Protein AF-A0A928DY75-F1 (afdb_monomer_lite)

Structure (mmCIF, N/CA/C/O backbone):
data_AF-A0A928DY75-F1
#
_entry.id   AF-A0A928DY75-F1
#
loop_
_atom_site.group_PDB
_atom_site.id
_atom_site.type_symbol
_atom_site.label_atom_id
_atom_site.label_alt_id
_atom_site.label_comp_id
_atom_site.label_asym_id
_atom_site.label_entity_id
_atom_site.label_seq_id
_atom_site.pdbx_PDB_ins_code
_atom_site.Cartn_x
_atom_site.Cartn_y
_atom_site.Cartn_z
_atom_site.occupancy
_atom_site.B_iso_or_equiv
_atom_site.auth_seq_id
_atom_site.auth_comp_id
_atom_site.auth_asym_id
_atom_site.auth_atom_id
_atom_site.pdbx_PDB_model_num
ATOM 1 N N . MET A 1 1 ? -10.872 12.746 -12.858 1.00 63.84 1 MET A N 1
ATOM 2 C CA . MET A 1 1 ? -10.044 13.931 -12.543 1.00 63.84 1 MET A CA 1
ATOM 3 C C . MET A 1 1 ? -9.723 14.020 -11.053 1.00 63.84 1 MET A C 1
ATOM 5 O O . MET A 1 1 ? -8.556 13.911 -10.725 1.00 63.84 1 MET A O 1
ATOM 9 N N . GLU A 1 2 ? -10.694 14.127 -10.136 1.00 85.44 2 GLU A N 1
ATOM 10 C CA . GLU A 1 2 ? -10.393 14.290 -8.693 1.00 85.44 2 GLU A CA 1
ATOM 11 C C . GLU A 1 2 ? -9.661 13.090 -8.052 1.00 85.44 2 GLU A C 1
ATOM 13 O O . GLU A 1 2 ? -8.706 13.270 -7.302 1.00 85.44 2 GLU A O 1
ATOM 18 N N . PHE A 1 3 ? -10.056 11.857 -8.389 1.00 87.31 3 PHE A N 1
ATOM 19 C CA . PHE A 1 3 ? -9.432 10.640 -7.854 1.00 87.31 3 PHE A CA 1
ATOM 20 C C . PHE A 1 3 ? -7.964 10.462 -8.285 1.00 87.31 3 PHE A C 1
ATOM 22 O O . PHE A 1 3 ? -7.105 10.211 -7.446 1.00 87.31 3 PHE A O 1
ATOM 29 N N . GLU A 1 4 ? -7.666 10.637 -9.576 1.00 87.75 4 GLU A N 1
ATOM 30 C CA . GLU A 1 4 ? -6.292 10.567 -10.098 1.00 87.75 4 GLU A CA 1
ATOM 31 C C . GLU A 1 4 ? -5.397 11.663 -9.521 1.00 87.75 4 GLU A C 1
ATOM 33 O O . GLU A 1 4 ? -4.239 11.402 -9.211 1.00 87.75 4 GLU A O 1
ATOM 38 N N . ASN A 1 5 ? -5.924 12.879 -9.346 1.00 90.19 5 ASN A N 1
ATOM 39 C CA . ASN A 1 5 ? -5.164 13.974 -8.746 1.00 90.19 5 ASN A CA 1
ATOM 40 C C . ASN A 1 5 ? -4.771 13.642 -7.305 1.00 90.19 5 ASN A C 1
ATOM 42 O O . ASN A 1 5 ? -3.602 13.756 -6.955 1.00 90.19 5 ASN A O 1
ATOM 46 N N . ARG A 1 6 ? -5.706 13.109 -6.511 1.00 92.12 6 ARG A N 1
ATOM 47 C CA . ARG A 1 6 ? -5.402 12.635 -5.157 1.00 92.12 6 ARG A CA 1
ATOM 48 C C . ARG A 1 6 ? -4.343 11.532 -5.129 1.00 92.12 6 ARG A C 1
ATOM 50 O O . ARG A 1 6 ? -3.567 11.482 -4.186 1.00 92.12 6 ARG A O 1
ATOM 57 N N . LEU A 1 7 ? -4.306 10.645 -6.129 1.00 92.62 7 LEU A N 1
ATOM 58 C CA . LEU A 1 7 ? -3.252 9.628 -6.242 1.00 92.62 7 LEU A CA 1
ATOM 59 C C . LEU A 1 7 ? -1.892 10.237 -6.594 1.00 92.62 7 LEU A C 1
ATOM 61 O O . LEU A 1 7 ? -0.887 9.788 -6.055 1.00 92.62 7 LEU A O 1
ATOM 65 N N . LYS A 1 8 ? -1.853 11.251 -7.466 1.00 92.56 8 LYS A N 1
ATOM 66 C CA . LYS A 1 8 ? -0.619 11.984 -7.799 1.00 92.56 8 LYS A CA 1
ATOM 67 C C . LYS A 1 8 ? -0.038 12.685 -6.575 1.00 92.56 8 LYS A C 1
ATOM 69 O O . LYS A 1 8 ? 1.158 12.589 -6.332 1.00 92.56 8 LYS A O 1
ATOM 74 N N . GLU A 1 9 ? -0.896 13.309 -5.775 1.00 93.50 9 GLU A N 1
ATOM 75 C CA . GLU A 1 9 ? -0.509 14.009 -4.545 1.00 93.50 9 GLU A CA 1
ATOM 76 C C . GLU A 1 9 ? 0.095 13.073 -3.483 1.00 93.50 9 GLU A C 1
ATOM 78 O O . GLU A 1 9 ? 0.834 13.539 -2.621 1.00 93.50 9 GLU A O 1
ATOM 83 N N . LEU A 1 10 ? -0.149 11.753 -3.544 1.00 93.19 10 LEU A N 1
ATOM 84 C CA . LEU A 1 10 ? 0.415 10.797 -2.579 1.00 93.19 10 LEU A CA 1
ATOM 85 C C . LEU A 1 10 ? 1.946 10.752 -2.582 1.00 93.19 10 LEU A C 1
ATOM 87 O O . LEU A 1 10 ? 2.523 10.374 -1.563 1.00 93.19 10 LEU A O 1
ATOM 91 N N . ALA A 1 11 ? 2.594 11.111 -3.692 1.00 91.25 11 ALA A N 1
ATOM 92 C CA . ALA A 1 11 ? 4.051 11.154 -3.777 1.00 91.25 11 ALA A CA 1
ATOM 93 C C . ALA A 1 11 ? 4.662 12.237 -2.869 1.00 91.25 11 ALA A C 1
ATOM 95 O O . ALA A 1 11 ? 5.780 12.070 -2.386 1.00 91.25 11 ALA A O 1
ATOM 96 N N . ASP A 1 12 ? 3.903 13.299 -2.587 1.00 92.25 12 ASP A N 1
ATOM 97 C CA . ASP A 1 12 ? 4.334 14.433 -1.764 1.00 92.25 12 ASP A CA 1
ATOM 98 C C . ASP A 1 12 ? 3.903 14.302 -0.291 1.00 92.25 12 ASP A C 1
ATOM 100 O O . ASP A 1 12 ? 4.271 15.117 0.560 1.00 92.25 12 ASP A O 1
ATOM 104 N N . VAL A 1 13 ? 3.111 13.277 0.042 1.00 92.38 13 VAL A N 1
ATOM 105 C CA . VAL A 1 13 ? 2.620 13.049 1.405 1.00 92.38 13 VAL A CA 1
ATOM 106 C C . VAL A 1 13 ? 3.767 12.564 2.305 1.00 92.38 13 VAL A C 1
ATOM 108 O O . VAL A 1 13 ? 4.531 11.679 1.910 1.00 92.38 13 VAL A O 1
ATOM 111 N N . PRO A 1 14 ? 3.878 13.062 3.555 1.00 91.56 14 PRO A N 1
ATOM 112 C CA . PRO A 1 14 ? 4.829 12.530 4.528 1.00 91.56 14 PRO A CA 1
ATOM 113 C C . PRO A 1 14 ? 4.703 11.012 4.681 1.00 91.56 14 PRO A C 1
ATOM 115 O O . PRO A 1 14 ? 3.601 10.461 4.700 1.00 91.56 14 PRO A O 1
ATOM 118 N N . ARG A 1 15 ? 5.827 10.310 4.842 1.00 88.88 15 ARG A N 1
ATOM 119 C CA . ARG A 1 15 ? 5.858 8.835 4.818 1.00 88.88 15 ARG A CA 1
ATOM 120 C C . ARG A 1 15 ? 4.980 8.204 5.901 1.00 88.88 15 ARG A C 1
ATOM 122 O O . ARG A 1 15 ? 4.473 7.102 5.723 1.00 88.88 15 ARG A O 1
ATOM 129 N N . GLU A 1 16 ? 4.820 8.885 7.029 1.00 88.69 16 GLU A N 1
ATOM 130 C CA . GLU A 1 16 ? 3.966 8.504 8.162 1.00 88.69 16 GLU A CA 1
ATOM 131 C C . GLU A 1 16 ? 2.474 8.561 7.802 1.00 88.69 16 GLU A C 1
ATOM 133 O O . GLU A 1 16 ? 1.657 7.803 8.330 1.00 88.69 16 GLU A O 1
ATOM 138 N N . GLU A 1 17 ? 2.119 9.479 6.904 1.00 91.31 17 GLU A N 1
ATOM 139 C CA . GLU A 1 17 ? 0.748 9.785 6.512 1.00 91.31 17 GLU A CA 1
ATOM 140 C C . GLU A 1 17 ? 0.320 9.061 5.227 1.00 91.31 17 GLU A C 1
ATOM 142 O O . GLU A 1 17 ? -0.876 8.831 5.024 1.00 91.31 17 GLU A O 1
ATOM 147 N N . PHE A 1 18 ? 1.289 8.610 4.421 1.00 94.06 18 PHE A N 1
ATOM 148 C CA . PHE A 1 18 ? 1.085 7.963 3.123 1.00 94.06 18 PHE A CA 1
ATOM 149 C C . PHE A 1 18 ? -0.015 6.896 3.140 1.00 94.06 18 PHE A C 1
ATOM 151 O O . PHE A 1 18 ? -1.000 7.004 2.410 1.00 94.06 18 PHE A O 1
ATOM 158 N N . ILE A 1 19 ? 0.106 5.878 4.002 1.00 94.81 19 ILE A N 1
ATOM 159 C CA . ILE A 1 19 ? -0.846 4.758 4.003 1.00 94.81 19 ILE A CA 1
ATOM 160 C C . ILE A 1 19 ? -2.266 5.216 4.336 1.00 94.81 19 ILE A C 1
ATOM 162 O O . ILE A 1 19 ? -3.247 4.664 3.843 1.00 94.81 19 ILE A O 1
ATOM 166 N N . TRP A 1 20 ? -2.405 6.255 5.151 1.00 94.31 20 TRP A N 1
ATOM 167 C CA . TRP A 1 20 ? -3.711 6.767 5.526 1.00 94.31 20 TRP A CA 1
ATOM 168 C C . TRP A 1 20 ? -4.337 7.594 4.411 1.00 94.31 20 TRP A C 1
ATOM 170 O O . TRP A 1 20 ? -5.543 7.481 4.202 1.00 94.31 20 TRP A O 1
ATOM 180 N N . GLU A 1 21 ? -3.548 8.395 3.691 1.00 95.06 21 GLU A N 1
ATOM 181 C CA . GLU A 1 21 ? -4.020 9.086 2.487 1.00 95.06 21 GLU A CA 1
ATOM 182 C C . GLU A 1 21 ? -4.359 8.107 1.358 1.00 95.06 21 GLU A C 1
ATOM 184 O O . GLU A 1 21 ? -5.385 8.277 0.695 1.00 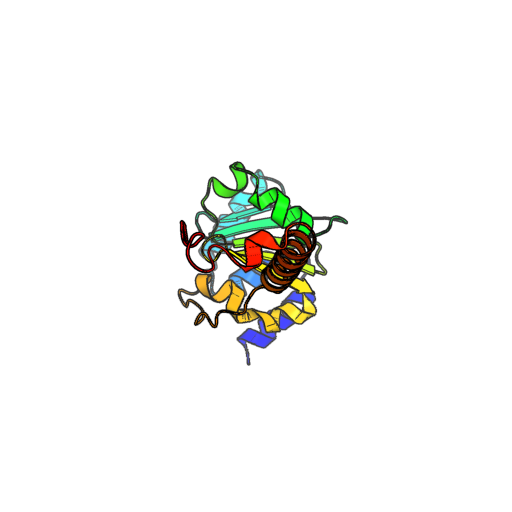95.06 21 GLU A O 1
ATOM 189 N N . LEU A 1 22 ? -3.596 7.020 1.206 1.00 95.81 22 LEU A N 1
ATOM 190 C CA . LEU A 1 22 ? -3.921 5.939 0.275 1.00 95.81 22 LEU A CA 1
ATOM 191 C C . LEU A 1 22 ? -5.266 5.288 0.638 1.00 95.81 22 LEU A C 1
ATOM 193 O O . LEU A 1 22 ? -6.153 5.167 -0.203 1.00 95.81 22 LEU A O 1
ATOM 197 N N . LEU A 1 23 ? -5.472 4.926 1.906 1.00 95.44 23 LEU A N 1
ATOM 198 C CA . LEU A 1 23 ? -6.733 4.332 2.363 1.00 95.44 23 LEU A CA 1
ATOM 199 C C . LEU A 1 23 ? -7.923 5.290 2.208 1.00 95.44 23 LEU A C 1
ATOM 201 O O . LEU A 1 23 ? -8.984 4.871 1.745 1.00 95.44 23 LEU A O 1
ATOM 205 N N . ARG A 1 24 ? -7.766 6.577 2.553 1.00 94.69 24 ARG A N 1
ATOM 206 C CA . ARG A 1 24 ? -8.790 7.606 2.278 1.00 94.69 24 ARG A CA 1
ATOM 207 C C . ARG A 1 24 ? -9.096 7.680 0.794 1.00 94.69 24 ARG A C 1
ATOM 209 O O . ARG A 1 24 ? -10.253 7.842 0.408 1.00 94.69 24 ARG A O 1
ATOM 216 N N . THR A 1 25 ? -8.057 7.536 -0.019 1.00 94.69 25 THR A N 1
ATOM 217 C CA . THR A 1 25 ? -8.169 7.642 -1.457 1.00 94.69 25 THR A CA 1
ATOM 218 C C . THR A 1 25 ? -9.056 6.560 -2.059 1.00 94.69 25 THR A C 1
ATOM 220 O O . THR A 1 25 ? -9.881 6.868 -2.921 1.00 94.69 25 THR A O 1
ATOM 223 N N . TYR A 1 26 ? -8.962 5.341 -1.531 1.00 94.56 26 TYR A N 1
ATOM 224 C CA . TYR A 1 26 ? -9.822 4.205 -1.869 1.00 94.56 26 TYR A CA 1
ATOM 225 C C . TYR A 1 26 ? -11.037 4.072 -0.932 1.00 94.56 26 TYR A C 1
ATOM 227 O O . TYR A 1 26 ? -11.475 2.967 -0.615 1.00 94.56 26 TYR A O 1
ATOM 235 N N . GLU A 1 27 ? -11.581 5.205 -0.479 1.00 92.62 27 GLU A N 1
ATOM 236 C CA . GLU A 1 27 ? -12.883 5.313 0.196 1.00 92.62 27 GLU A CA 1
ATOM 237 C C . GLU A 1 27 ? -13.006 4.554 1.534 1.00 92.62 27 GLU A C 1
ATOM 239 O O . GLU A 1 27 ? -14.108 4.247 2.001 1.00 92.62 27 GLU A O 1
ATOM 244 N N . PHE A 1 28 ? -11.897 4.279 2.231 1.00 94.44 28 PHE A N 1
ATOM 245 C CA . PHE A 1 28 ? -11.992 3.758 3.595 1.00 94.44 28 PHE A CA 1
ATOM 246 C C . PHE A 1 28 ? -12.609 4.810 4.524 1.00 94.44 28 PHE A C 1
ATOM 248 O O . PHE A 1 28 ? -12.144 5.945 4.622 1.00 94.44 28 PHE A O 1
ATOM 255 N N . SER A 1 29 ? -13.644 4.410 5.271 1.00 92.94 29 SER A N 1
ATOM 256 C CA . SER A 1 29 ? -14.319 5.317 6.207 1.00 92.94 29 SER A CA 1
ATOM 257 C C . SER A 1 29 ? -13.367 5.891 7.267 1.00 92.94 29 SER A C 1
ATOM 259 O O . SER A 1 29 ? -12.491 5.190 7.791 1.00 92.94 29 SER A O 1
ATOM 261 N N . LYS A 1 30 ? -13.607 7.148 7.663 1.00 92.56 30 LYS A N 1
ATOM 262 C CA . LYS A 1 30 ? -12.844 7.832 8.722 1.00 92.56 30 LYS A CA 1
ATOM 263 C C . LYS A 1 30 ? -12.809 7.025 10.024 1.00 92.56 30 LYS A C 1
ATOM 265 O O . LYS A 1 30 ? -11.757 6.912 10.639 1.00 92.56 30 LYS A O 1
ATOM 270 N N . SER A 1 31 ? -13.924 6.400 10.408 1.00 92.88 31 SER A N 1
ATOM 271 C CA . SER A 1 31 ? -14.008 5.581 11.625 1.00 92.88 31 SER A CA 1
ATOM 272 C C . SER A 1 31 ? -13.095 4.352 11.576 1.00 92.88 31 SER A C 1
ATOM 274 O O . SER A 1 31 ? -12.455 4.022 12.576 1.00 92.88 31 SER A O 1
ATOM 276 N N . VAL A 1 32 ? -12.981 3.691 10.416 1.00 91.12 32 VAL A N 1
ATOM 277 C CA . VAL A 1 32 ? -12.042 2.577 10.225 1.00 91.12 32 VAL A CA 1
ATOM 278 C C . VAL A 1 32 ? -10.608 3.068 10.372 1.00 91.12 32 VAL A C 1
ATOM 280 O O . VAL A 1 32 ? -9.858 2.460 11.130 1.00 91.12 32 VAL A O 1
ATOM 283 N N . ILE A 1 33 ? -10.250 4.172 9.715 1.00 92.94 33 ILE A N 1
ATOM 284 C CA . ILE A 1 33 ? -8.897 4.740 9.778 1.00 92.94 33 ILE A CA 1
ATOM 285 C C . ILE A 1 33 ? -8.531 5.122 11.217 1.00 92.94 33 ILE A C 1
ATOM 287 O O . ILE A 1 33 ? -7.502 4.674 11.719 1.00 92.94 33 ILE A O 1
ATOM 291 N N . THR A 1 34 ? -9.391 5.865 11.919 1.00 91.94 34 THR A N 1
ATOM 292 C CA . THR A 1 34 ? -9.161 6.267 13.317 1.00 91.94 34 THR A CA 1
ATOM 293 C C . THR A 1 34 ? -8.991 5.057 14.233 1.00 91.94 34 THR A C 1
ATOM 295 O O . THR A 1 34 ? -8.063 5.007 15.040 1.00 91.94 34 THR A O 1
ATOM 298 N N . ARG A 1 35 ? -9.848 4.039 14.090 1.00 90.44 35 ARG A N 1
ATOM 299 C CA . ARG A 1 35 ? -9.753 2.806 14.879 1.00 90.44 35 ARG A CA 1
ATOM 300 C C . ARG A 1 35 ? -8.437 2.069 14.630 1.00 90.44 35 ARG A C 1
ATOM 302 O O . ARG A 1 35 ? -7.826 1.596 15.586 1.00 90.44 35 ARG A O 1
ATOM 309 N N . VAL A 1 36 ? -8.006 1.961 13.370 1.00 90.25 36 VAL A N 1
ATOM 310 C CA . VAL A 1 36 ? -6.753 1.278 13.022 1.00 90.25 36 VAL A CA 1
ATOM 311 C C . VAL A 1 36 ? -5.561 2.066 13.568 1.00 90.25 36 VAL A C 1
ATOM 313 O O . VAL A 1 36 ? -4.755 1.460 14.270 1.00 90.25 36 VAL A O 1
ATOM 316 N N . ARG A 1 37 ? -5.498 3.393 13.375 1.00 88.19 37 ARG A N 1
ATOM 317 C CA . ARG A 1 37 ? -4.447 4.257 13.954 1.00 88.19 37 ARG A CA 1
ATOM 318 C C . ARG A 1 37 ? -4.281 4.030 15.458 1.00 88.19 37 ARG A C 1
ATOM 320 O O . ARG A 1 37 ? -3.187 3.719 15.916 1.00 88.19 37 ARG A O 1
ATOM 327 N N . ASN A 1 38 ? -5.382 4.064 16.210 1.00 84.44 38 ASN A N 1
ATOM 328 C CA . ASN A 1 38 ? -5.354 3.864 17.663 1.00 84.44 38 ASN A CA 1
ATOM 329 C C . ASN A 1 38 ? -4.886 2.456 18.073 1.00 84.44 38 ASN A C 1
ATOM 331 O O . ASN A 1 38 ? -4.307 2.280 19.143 1.00 84.44 38 ASN A O 1
ATOM 335 N N . SER A 1 39 ? -5.140 1.442 17.241 1.00 78.50 39 SER A N 1
ATOM 336 C CA . SER A 1 39 ? -4.700 0.067 17.501 1.00 78.50 39 SER A CA 1
ATOM 337 C C . SER A 1 39 ? -3.220 -0.180 17.176 1.00 78.50 39 SER A C 1
ATOM 339 O O . SER A 1 39 ? -2.603 -1.026 17.824 1.00 78.50 39 SER A O 1
ATOM 341 N N . GLN A 1 40 ? -2.650 0.552 16.209 1.00 70.12 40 GLN A N 1
ATOM 342 C CA . GLN A 1 40 ? -1.274 0.350 15.730 1.00 70.12 40 GLN A CA 1
ATOM 343 C C . GLN A 1 40 ? -0.208 1.020 16.603 1.00 70.12 40 GLN A C 1
ATOM 345 O O . GLN A 1 40 ? 0.923 0.544 16.622 1.00 70.12 40 GLN A O 1
ATOM 350 N N . LEU A 1 41 ? -0.581 1.988 17.451 1.00 56.97 41 LEU A N 1
ATOM 351 C CA . LEU A 1 41 ? 0.281 2.529 18.521 1.00 56.97 41 LEU A CA 1
ATOM 352 C C . LEU A 1 41 ? 0.865 1.446 19.462 1.00 56.97 41 LEU A C 1
ATOM 354 O O . LEU A 1 41 ? 1.713 1.742 20.294 1.00 56.97 41 LEU A O 1
ATOM 358 N N . LYS A 1 42 ? 0.411 0.188 19.358 1.00 54.03 42 LYS A N 1
ATOM 359 C CA . LYS A 1 42 ? 0.852 -0.951 20.176 1.00 54.03 42 LYS A CA 1
ATOM 360 C C . LYS A 1 42 ? 1.698 -2.001 19.436 1.00 54.03 42 LYS A C 1
ATOM 362 O O . LYS A 1 42 ? 2.185 -2.909 20.101 1.00 54.03 42 LYS A O 1
ATOM 367 N N . LYS A 1 43 ? 1.828 -1.953 18.101 1.00 54.59 43 LYS A N 1
ATOM 368 C CA . LYS A 1 43 ? 2.382 -3.063 17.285 1.00 54.59 43 LYS A CA 1
ATOM 369 C C . LYS A 1 43 ? 3.635 -2.731 16.459 1.00 54.59 43 LYS A C 1
ATOM 371 O O . LYS A 1 43 ? 4.062 -3.558 15.663 1.00 54.59 43 LYS A O 1
ATOM 376 N N . GLY A 1 44 ? 4.275 -1.596 16.730 1.00 58.41 44 GLY A N 1
ATOM 377 C CA . GLY A 1 44 ? 5.449 -1.129 15.992 1.00 58.41 44 GLY A CA 1
ATOM 378 C C . GLY A 1 44 ? 5.033 -0.123 14.926 1.00 58.41 44 GLY A C 1
ATOM 379 O O . GLY A 1 44 ? 4.145 -0.382 14.121 1.00 58.41 44 GLY A O 1
ATOM 380 N N . GLU A 1 45 ? 5.654 1.052 14.957 1.00 68.19 45 GLU A N 1
ATOM 381 C CA . GLU A 1 45 ? 5.191 2.266 14.264 1.00 68.19 45 GLU A CA 1
ATOM 382 C C . GLU A 1 45 ? 5.165 2.150 12.732 1.00 68.19 45 GLU A C 1
ATOM 384 O O . GLU A 1 45 ? 4.507 2.937 12.057 1.00 68.19 45 GLU A O 1
ATOM 389 N N . ASN A 1 46 ? 5.843 1.143 12.182 1.00 86.88 46 ASN A N 1
ATOM 390 C CA . ASN A 1 46 ? 6.043 0.983 10.747 1.00 86.88 46 ASN A CA 1
ATOM 391 C C . ASN A 1 46 ? 5.063 0.009 10.082 1.00 86.88 46 ASN A C 1
ATOM 393 O O . ASN A 1 46 ? 5.120 -0.140 8.864 1.00 86.88 46 ASN A O 1
ATOM 397 N N . GLN A 1 47 ? 4.179 -0.657 10.834 1.00 91.44 47 GLN A N 1
ATOM 398 C CA . GLN A 1 47 ? 3.249 -1.643 10.279 1.00 91.44 47 GLN A CA 1
ATOM 399 C C . GLN A 1 47 ? 1.785 -1.241 10.458 1.00 91.44 47 GLN A C 1
ATOM 401 O O . GLN A 1 47 ? 1.356 -0.772 11.512 1.00 91.44 47 GLN A O 1
ATOM 406 N N . VAL A 1 48 ? 0.979 -1.486 9.423 1.00 93.00 48 VAL A N 1
ATOM 407 C CA . VAL A 1 48 ? -0.475 -1.303 9.469 1.00 93.00 48 VAL A CA 1
ATOM 408 C C . VAL A 1 48 ? -1.165 -2.556 8.954 1.00 93.00 48 VAL A C 1
ATOM 410 O O . VAL A 1 48 ? -1.047 -2.932 7.795 1.00 93.00 48 VAL A O 1
ATOM 413 N N . ILE A 1 49 ? -1.941 -3.194 9.825 1.00 92.94 49 ILE A N 1
ATOM 414 C CA . ILE A 1 49 ? -2.685 -4.413 9.503 1.00 92.94 49 ILE A CA 1
ATOM 415 C C . ILE A 1 49 ? -4.183 -4.145 9.614 1.00 92.94 49 ILE A C 1
ATOM 417 O O . ILE A 1 49 ? -4.684 -3.733 10.664 1.00 92.94 49 ILE A O 1
ATOM 421 N N . ILE A 1 50 ? -4.911 -4.441 8.538 1.00 93.56 50 ILE A N 1
ATOM 422 C CA . ILE A 1 50 ? -6.372 -4.423 8.475 1.00 93.56 50 ILE A CA 1
ATOM 423 C C . ILE A 1 50 ? -6.839 -5.815 8.057 1.00 93.56 50 ILE A C 1
ATOM 425 O O .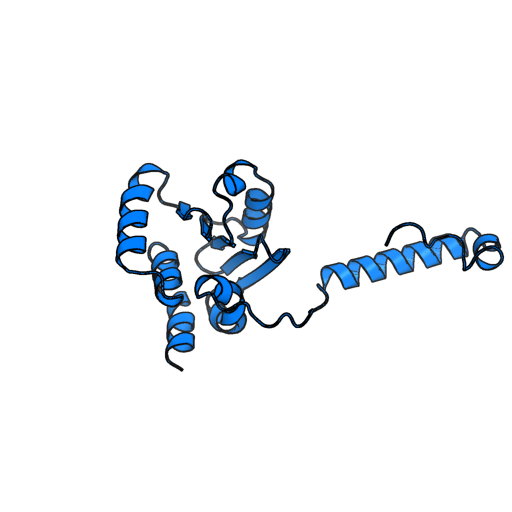 ILE A 1 50 ? -6.588 -6.264 6.938 1.00 93.56 50 ILE A O 1
ATOM 429 N N . LYS A 1 51 ? -7.554 -6.494 8.961 1.00 92.25 51 LYS A N 1
ATOM 430 C CA . LYS A 1 51 ? -8.076 -7.850 8.740 1.00 92.25 51 LYS A CA 1
ATOM 431 C C . LYS A 1 51 ? -8.789 -7.958 7.388 1.00 92.25 51 LYS A C 1
ATOM 433 O O . LYS A 1 51 ? -9.637 -7.125 7.081 1.00 92.25 51 LYS A O 1
ATOM 438 N N . GLN A 1 52 ? -8.446 -8.998 6.626 1.00 93.88 52 GLN A N 1
ATOM 439 C CA . GLN A 1 52 ? -8.959 -9.310 5.286 1.00 93.88 52 GLN A CA 1
ATOM 440 C C . GLN A 1 52 ? -8.655 -8.285 4.186 1.00 93.88 52 GLN A C 1
ATOM 442 O O . GLN A 1 52 ? -9.099 -8.459 3.056 1.00 93.88 52 GLN A O 1
ATOM 447 N N . LYS A 1 53 ? -7.921 -7.207 4.485 1.00 95.00 53 LYS A N 1
ATOM 448 C CA . LYS A 1 53 ? -7.762 -6.084 3.553 1.00 95.00 53 LYS A CA 1
ATOM 449 C C . LYS A 1 53 ? -6.317 -5.710 3.281 1.00 95.00 53 LYS A C 1
ATOM 451 O O . LYS A 1 53 ? -5.976 -5.543 2.117 1.00 95.00 53 LYS A O 1
ATOM 456 N N . LEU A 1 54 ? -5.500 -5.559 4.317 1.00 95.94 54 LEU A N 1
ATOM 457 C CA . LEU A 1 54 ? -4.184 -4.950 4.177 1.00 95.94 54 LEU A CA 1
ATOM 458 C C . LEU A 1 54 ? -3.194 -5.505 5.197 1.00 95.94 54 LEU A C 1
ATOM 460 O O . LEU A 1 54 ? -3.505 -5.593 6.386 1.00 95.94 54 LEU A O 1
ATOM 464 N N . PHE A 1 55 ? -1.990 -5.786 4.721 1.00 96.19 55 PHE A N 1
ATOM 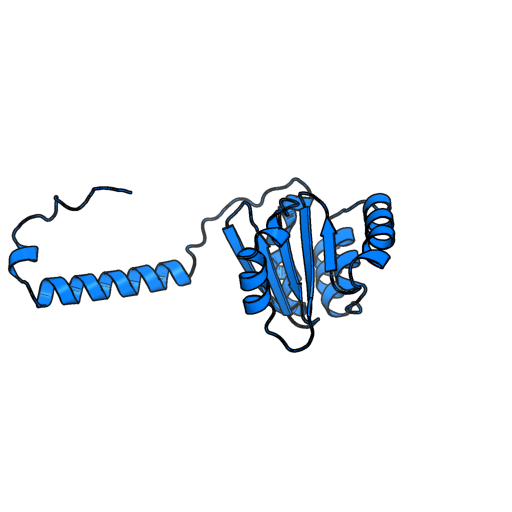465 C CA . PHE A 1 55 ? -0.765 -5.778 5.499 1.00 96.19 55 PHE A CA 1
ATOM 466 C C . PHE A 1 55 ? 0.153 -4.728 4.875 1.00 96.19 55 PHE A C 1
ATOM 468 O O . PHE A 1 55 ? 0.493 -4.829 3.704 1.00 96.19 55 PHE A O 1
ATOM 475 N N . PHE A 1 56 ? 0.521 -3.706 5.630 1.00 96.19 56 PHE A N 1
ATOM 476 C CA . PHE A 1 56 ? 1.405 -2.639 5.181 1.00 96.19 56 PHE A CA 1
ATOM 477 C C . PHE A 1 56 ? 2.641 -2.596 6.064 1.00 96.19 56 PHE A C 1
ATOM 479 O O . PHE A 1 56 ? 2.512 -2.678 7.287 1.00 96.19 56 PHE A O 1
ATOM 486 N N . GLU A 1 57 ? 3.805 -2.416 5.451 1.00 94.62 57 GLU A N 1
ATOM 487 C CA . GLU A 1 57 ? 5.058 -2.159 6.148 1.00 94.62 57 GLU A CA 1
ATOM 488 C C . GLU A 1 57 ? 5.826 -1.017 5.484 1.00 94.62 57 GLU A C 1
ATOM 490 O O . GLU A 1 57 ? 6.019 -0.980 4.270 1.00 94.62 57 GLU A O 1
ATOM 495 N N . ARG A 1 58 ? 6.300 -0.087 6.303 1.00 93.69 58 ARG A N 1
ATOM 496 C CA . ARG A 1 58 ? 7.252 0.937 5.896 1.00 93.69 58 ARG A CA 1
ATOM 497 C C . ARG A 1 58 ? 8.665 0.480 6.232 1.00 93.69 58 ARG A C 1
ATOM 499 O O . ARG A 1 58 ? 8.915 0.019 7.345 1.00 93.69 58 ARG A O 1
ATOM 506 N N . ILE A 1 59 ? 9.585 0.668 5.296 1.00 93.31 59 ILE A N 1
ATOM 507 C CA . ILE A 1 59 ? 10.993 0.298 5.457 1.00 93.31 59 ILE A CA 1
ATOM 508 C C . ILE A 1 59 ? 11.927 1.478 5.202 1.00 93.31 59 ILE A C 1
ATOM 510 O O . ILE A 1 59 ? 11.550 2.471 4.583 1.00 93.31 59 ILE A O 1
ATOM 514 N N . GLU A 1 60 ? 13.170 1.344 5.656 1.00 88.50 60 GLU A N 1
ATOM 515 C CA . GLU A 1 60 ? 14.255 2.278 5.364 1.00 88.50 60 GLU A CA 1
ATOM 516 C C . GLU A 1 60 ? 15.393 1.531 4.658 1.00 88.50 60 GLU A C 1
ATOM 518 O O . GLU A 1 60 ? 15.890 0.525 5.158 1.00 88.50 60 GLU A O 1
ATOM 523 N N . GLY A 1 61 ? 15.795 1.999 3.472 1.00 77.62 61 GLY A N 1
ATOM 524 C CA . GLY A 1 61 ? 17.006 1.549 2.769 1.00 77.62 61 GLY A CA 1
ATOM 525 C C . GLY A 1 61 ? 16.975 0.154 2.124 1.00 77.62 61 GLY A C 1
ATOM 526 O O . GLY A 1 61 ? 17.830 -0.126 1.287 1.00 77.62 61 GLY A O 1
ATOM 527 N N . ALA A 1 62 ? 16.015 -0.709 2.462 1.00 81.00 62 ALA A N 1
ATOM 528 C CA . ALA A 1 62 ? 15.815 -2.000 1.798 1.00 81.00 62 ALA A CA 1
ATOM 529 C C . ALA A 1 62 ? 14.913 -1.872 0.554 1.00 81.00 62 ALA A C 1
ATOM 531 O O . ALA A 1 62 ? 14.094 -0.962 0.461 1.00 81.00 62 ALA A O 1
ATOM 532 N N . SER A 1 63 ? 15.052 -2.800 -0.401 1.00 93.00 63 SER A N 1
ATOM 533 C CA . SER A 1 63 ? 14.188 -2.858 -1.591 1.00 93.00 63 SER A CA 1
ATOM 534 C C . SER A 1 63 ? 12.751 -3.231 -1.191 1.00 93.00 63 SER A C 1
ATOM 536 O O . SER A 1 63 ? 12.560 -4.312 -0.616 1.00 93.00 63 SER A O 1
ATOM 538 N N . PRO A 1 64 ? 11.733 -2.406 -1.522 1.00 95.50 64 PRO A N 1
ATOM 539 C CA . PRO A 1 64 ? 10.337 -2.744 -1.251 1.00 95.50 64 PRO A CA 1
ATOM 540 C C . PRO A 1 64 ? 9.909 -4.067 -1.882 1.00 95.50 64 PRO A C 1
ATOM 542 O O . PRO A 1 64 ? 9.198 -4.836 -1.242 1.00 95.50 64 PRO A O 1
ATOM 545 N N . VAL A 1 65 ? 10.394 -4.373 -3.090 1.00 94.81 65 VAL A N 1
ATOM 546 C CA . VAL A 1 65 ? 10.080 -5.616 -3.812 1.00 94.81 65 VAL A CA 1
ATOM 547 C C . VAL A 1 65 ? 10.572 -6.840 -3.048 1.00 94.81 65 VAL A C 1
ATOM 549 O O . VAL A 1 65 ? 9.795 -7.757 -2.782 1.00 94.81 65 VAL A O 1
ATOM 552 N N . HIS A 1 66 ? 11.847 -6.850 -2.644 1.00 93.88 66 HIS A N 1
ATOM 553 C CA . HIS A 1 66 ? 12.404 -7.967 -1.875 1.00 93.88 66 HIS A CA 1
ATOM 554 C C . HIS A 1 66 ? 11.655 -8.154 -0.557 1.00 93.88 66 HIS A C 1
ATOM 556 O O . HIS A 1 66 ? 11.280 -9.272 -0.204 1.00 93.88 66 HIS A O 1
ATOM 562 N N . ARG A 1 67 ? 11.371 -7.051 0.141 1.00 95.56 67 ARG A N 1
ATOM 563 C CA . ARG A 1 67 ? 10.654 -7.107 1.411 1.00 95.56 67 ARG A CA 1
ATOM 564 C C . ARG A 1 67 ? 9.214 -7.595 1.246 1.00 95.56 67 ARG A C 1
ATOM 566 O O . ARG A 1 67 ? 8.750 -8.387 2.061 1.00 95.56 67 ARG A O 1
ATOM 573 N N . ALA A 1 68 ? 8.512 -7.166 0.200 1.00 96.38 68 ALA A N 1
ATOM 574 C CA . ALA A 1 68 ? 7.165 -7.641 -0.097 1.00 96.38 68 ALA A CA 1
ATOM 575 C C . ALA A 1 68 ? 7.156 -9.156 -0.360 1.00 96.38 68 ALA A C 1
ATOM 577 O O . ALA A 1 68 ? 6.293 -9.859 0.167 1.00 96.38 68 ALA A O 1
ATOM 578 N N . ALA A 1 69 ? 8.147 -9.672 -1.095 1.00 94.50 69 ALA A N 1
ATOM 579 C CA . ALA A 1 69 ? 8.299 -11.105 -1.339 1.00 94.50 69 ALA A CA 1
ATOM 580 C C . ALA A 1 69 ? 8.572 -11.897 -0.045 1.00 94.50 69 ALA A C 1
ATOM 582 O O . ALA A 1 69 ? 7.927 -12.919 0.196 1.00 94.50 69 ALA A O 1
ATOM 583 N N . GLU A 1 70 ? 9.466 -11.408 0.823 1.00 94.94 70 GLU A N 1
ATOM 584 C CA . GLU A 1 70 ? 9.707 -12.002 2.148 1.00 94.94 70 GLU A CA 1
ATOM 585 C C . GLU A 1 70 ? 8.425 -12.060 2.982 1.00 94.94 70 GLU A C 1
ATOM 587 O O . GLU A 1 70 ? 8.063 -13.117 3.500 1.00 94.94 70 GLU A O 1
ATOM 592 N N . LEU A 1 71 ? 7.712 -10.933 3.082 1.00 94.62 71 LEU A N 1
ATOM 593 C CA . LEU A 1 71 ? 6.463 -10.852 3.830 1.00 94.62 71 LEU A CA 1
ATOM 594 C C . LEU A 1 71 ? 5.411 -11.804 3.262 1.00 94.62 71 LEU A C 1
ATOM 596 O O . LEU A 1 71 ? 4.706 -12.445 4.040 1.00 94.62 71 LEU A O 1
ATOM 600 N N . ASN A 1 72 ? 5.324 -11.950 1.940 1.00 95.31 72 ASN A N 1
ATOM 601 C CA . ASN A 1 72 ? 4.392 -12.881 1.309 1.00 95.31 72 ASN A CA 1
ATOM 602 C C . ASN A 1 72 ? 4.713 -14.352 1.619 1.00 95.31 72 ASN A C 1
ATOM 604 O O . ASN A 1 72 ? 3.796 -15.162 1.742 1.00 95.31 72 ASN A O 1
ATOM 608 N N . ALA A 1 73 ? 5.987 -14.701 1.813 1.00 94.62 73 ALA A N 1
ATOM 609 C CA . ALA A 1 73 ? 6.393 -16.048 2.216 1.00 94.62 73 ALA A CA 1
ATOM 610 C C . ALA A 1 73 ? 6.114 -16.347 3.706 1.00 94.62 73 ALA A C 1
ATOM 612 O O . ALA A 1 73 ? 6.070 -17.509 4.122 1.00 94.62 73 ALA A O 1
ATOM 613 N N . TRP A 1 74 ? 5.932 -15.320 4.541 1.00 93.94 74 TRP A N 1
ATOM 614 C CA . TRP A 1 74 ? 5.753 -15.486 5.983 1.00 93.94 74 TRP A CA 1
ATOM 615 C C . TRP A 1 74 ? 4.311 -15.835 6.368 1.00 93.94 74 TRP A C 1
ATOM 617 O O . TRP A 1 74 ? 3.354 -15.126 6.058 1.00 93.94 74 TRP A O 1
ATOM 627 N N . LYS A 1 75 ? 4.150 -16.893 7.174 1.00 93.12 75 LYS A N 1
ATOM 628 C CA . LYS A 1 75 ? 2.834 -17.327 7.682 1.00 93.12 75 LYS A CA 1
ATOM 629 C C . LYS A 1 75 ? 2.130 -16.263 8.534 1.00 93.12 75 LYS A C 1
ATOM 631 O O . LYS A 1 75 ? 0.905 -16.172 8.487 1.00 93.12 75 LYS A O 1
ATOM 636 N N . GLU A 1 76 ? 2.876 -15.467 9.303 1.00 90.81 76 GLU A N 1
ATOM 637 C CA . GLU A 1 76 ? 2.282 -14.442 10.177 1.00 90.81 76 GLU A CA 1
ATOM 638 C C . GLU A 1 76 ? 1.618 -13.318 9.369 1.00 90.81 76 GLU A C 1
ATOM 640 O O . GLU A 1 76 ? 0.536 -12.863 9.741 1.00 90.81 76 GLU A O 1
ATOM 645 N N . THR A 1 77 ? 2.185 -12.940 8.218 1.00 92.06 77 THR A N 1
ATOM 646 C CA . THR A 1 77 ? 1.587 -11.963 7.292 1.00 92.06 77 THR A CA 1
ATOM 647 C C . THR A 1 77 ? 0.186 -12.400 6.862 1.00 92.06 77 THR A C 1
ATOM 649 O O . THR A 1 77 ? -0.758 -11.606 6.847 1.00 92.06 77 THR A O 1
ATOM 652 N N . HIS A 1 78 ? 0.009 -13.702 6.618 1.00 93.69 78 HIS A N 1
ATOM 653 C CA . HIS A 1 78 ? -1.253 -14.301 6.176 1.00 93.69 78 HIS A CA 1
ATOM 654 C C . HIS A 1 78 ? -2.244 -14.611 7.300 1.00 93.69 78 HIS A C 1
ATOM 656 O O . HIS A 1 78 ? -3.406 -14.925 7.025 1.00 93.69 78 HIS A O 1
ATOM 662 N N . ARG A 1 79 ? -1.859 -14.454 8.574 1.00 93.06 79 ARG A N 1
ATOM 663 C CA . ARG A 1 79 ? -2.730 -14.714 9.736 1.00 93.06 79 ARG A CA 1
ATOM 664 C C . ARG A 1 79 ? -4.066 -13.976 9.653 1.00 93.06 79 ARG A C 1
ATOM 666 O O . ARG A 1 79 ? -5.110 -14.497 10.050 1.00 93.06 79 ARG A O 1
ATOM 673 N N . HIS A 1 80 ? -4.041 -12.750 9.139 1.00 91.31 80 HIS A N 1
ATOM 674 C CA . HIS A 1 80 ? -5.221 -11.903 8.989 1.00 91.31 80 HIS A CA 1
ATOM 675 C C . HIS A 1 80 ? -5.814 -11.913 7.575 1.00 91.31 80 HIS A C 1
ATOM 677 O O . HIS A 1 80 ? -6.755 -11.156 7.324 1.00 91.31 80 HIS A O 1
ATOM 683 N N . LYS A 1 81 ? -5.319 -12.797 6.697 1.00 95.31 81 LYS A N 1
ATOM 684 C CA . LYS A 1 81 ? -5.738 -12.978 5.300 1.00 95.31 81 LYS A CA 1
ATOM 685 C C . LYS A 1 81 ? -5.767 -11.659 4.510 1.00 95.31 81 LYS A C 1
ATOM 687 O O . LYS A 1 81 ? -6.817 -11.321 3.969 1.00 95.31 81 LYS A O 1
ATOM 692 N N . PRO A 1 82 ? -4.695 -10.847 4.532 1.00 96.31 82 PRO A N 1
ATOM 693 C CA . PRO A 1 82 ? -4.705 -9.538 3.887 1.00 96.31 82 PRO A CA 1
ATOM 694 C C . PRO A 1 82 ? -4.955 -9.693 2.385 1.00 96.31 82 PRO A C 1
ATOM 696 O O . PRO A 1 82 ? -4.344 -10.551 1.761 1.00 96.31 82 PRO A O 1
ATOM 699 N N . ARG A 1 83 ? -5.833 -8.865 1.805 1.00 96.25 83 ARG A N 1
ATOM 700 C CA . ARG A 1 83 ? -6.016 -8.819 0.347 1.00 96.25 83 ARG A CA 1
ATOM 701 C C . ARG A 1 83 ? -4.782 -8.251 -0.351 1.00 96.25 83 ARG A C 1
ATOM 703 O O . ARG A 1 83 ? -4.373 -8.788 -1.368 1.00 96.25 83 ARG A O 1
ATOM 710 N N . PHE A 1 84 ? -4.195 -7.201 0.217 1.00 97.88 84 PHE A N 1
ATOM 711 C CA . PHE A 1 84 ? -2.953 -6.627 -0.284 1.00 97.88 84 PHE A CA 1
ATOM 712 C C . PHE A 1 84 ? -1.858 -6.676 0.768 1.00 97.88 84 PHE A C 1
ATOM 714 O O . PHE A 1 84 ? -2.101 -6.362 1.937 1.00 97.88 84 PHE A O 1
ATOM 721 N N . ILE A 1 85 ? -0.654 -7.022 0.331 1.00 98.06 85 ILE A N 1
ATOM 722 C CA . ILE A 1 85 ? 0.588 -6.776 1.061 1.00 98.06 85 ILE A CA 1
ATOM 723 C C . ILE A 1 85 ? 1.250 -5.587 0.375 1.00 98.06 85 ILE A C 1
ATOM 725 O O . ILE A 1 85 ? 1.416 -5.621 -0.836 1.00 98.06 85 ILE A O 1
ATOM 729 N N . ILE A 1 86 ? 1.581 -4.534 1.116 1.00 97.81 86 ILE A N 1
ATOM 730 C CA . ILE A 1 86 ? 2.163 -3.303 0.573 1.00 97.81 86 ILE A CA 1
ATOM 731 C C . ILE A 1 86 ? 3.419 -2.962 1.358 1.00 97.81 86 ILE A C 1
ATOM 733 O O . ILE A 1 86 ? 3.397 -2.928 2.589 1.00 97.81 86 ILE A O 1
ATOM 737 N N . VAL A 1 87 ? 4.493 -2.656 0.642 1.00 97.25 87 VAL A N 1
ATOM 738 C CA . VAL A 1 87 ? 5.743 -2.177 1.216 1.00 97.25 87 VAL A CA 1
ATOM 739 C C . VAL A 1 87 ? 6.188 -0.911 0.503 1.00 97.25 87 VAL A C 1
ATOM 741 O O . VAL A 1 87 ? 6.110 -0.821 -0.719 1.00 97.25 87 VAL A O 1
ATOM 744 N N . THR A 1 88 ? 6.669 0.075 1.257 1.00 95.81 88 THR A N 1
ATOM 745 C CA . THR A 1 88 ? 7.238 1.301 0.684 1.00 95.81 88 THR A CA 1
ATOM 746 C C . THR A 1 88 ? 8.422 1.812 1.496 1.00 95.81 88 THR A C 1
ATOM 748 O O . THR A 1 88 ? 8.445 1.711 2.725 1.00 95.81 88 THR A O 1
ATOM 751 N N . ASP A 1 89 ? 9.393 2.393 0.796 1.00 93.75 89 ASP A N 1
ATOM 752 C CA . ASP A 1 89 ? 10.516 3.150 1.361 1.00 93.75 89 ASP A CA 1
ATOM 753 C C . ASP A 1 89 ? 10.264 4.678 1.365 1.00 93.75 89 ASP A C 1
ATOM 755 O O . ASP A 1 89 ? 11.099 5.473 1.815 1.00 93.75 89 ASP A O 1
ATOM 759 N N . GLY A 1 90 ? 9.090 5.100 0.878 1.00 91.69 90 GLY A N 1
ATOM 760 C CA . GLY A 1 90 ? 8.697 6.495 0.678 1.00 91.69 90 GLY A CA 1
ATOM 761 C C . GLY A 1 90 ? 9.115 7.092 -0.668 1.00 91.69 90 GLY A C 1
ATOM 762 O O . GLY A 1 90 ? 8.901 8.280 -0.874 1.00 91.69 90 GLY A O 1
ATOM 763 N N . LYS A 1 91 ? 9.712 6.306 -1.571 1.00 92.38 91 LYS A N 1
ATOM 764 C CA . LYS A 1 91 ? 10.015 6.707 -2.959 1.00 92.38 91 LYS A CA 1
ATOM 765 C C . LYS A 1 91 ? 9.371 5.765 -3.968 1.00 92.38 91 LYS A C 1
ATOM 767 O O . LYS A 1 91 ? 8.845 6.196 -4.991 1.00 92.38 91 LYS A O 1
ATOM 772 N N . SER A 1 92 ? 9.405 4.476 -3.663 1.00 94.31 92 SER A N 1
ATOM 773 C CA . SER A 1 92 ? 8.832 3.393 -4.448 1.00 94.31 92 SER A CA 1
ATOM 774 C C . SER A 1 92 ? 7.894 2.552 -3.590 1.00 94.31 92 SER A C 1
ATOM 776 O O . SER A 1 92 ? 7.934 2.579 -2.353 1.00 94.31 92 SER A O 1
ATOM 778 N N . LEU A 1 93 ? 7.000 1.835 -4.255 1.00 96.25 93 LEU A N 1
ATOM 779 C CA . LEU A 1 93 ? 6.019 0.966 -3.640 1.00 96.25 93 LEU A CA 1
ATOM 780 C C . LEU A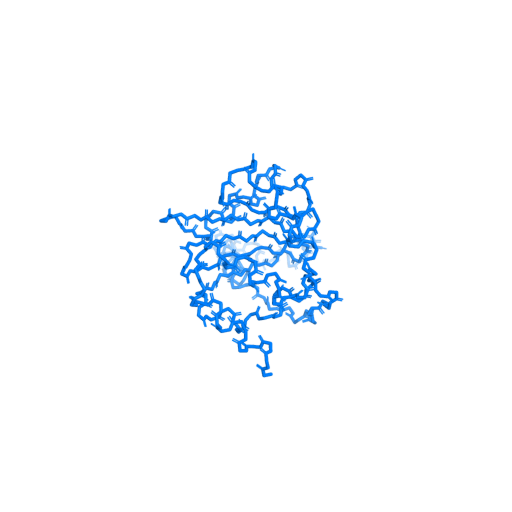 1 93 ? 6.030 -0.378 -4.350 1.00 96.25 93 LEU A C 1
ATOM 782 O O . LEU A 1 93 ? 5.897 -0.445 -5.569 1.00 96.25 93 LEU A O 1
ATOM 786 N N . ALA A 1 94 ? 6.121 -1.429 -3.544 1.00 97.81 94 ALA A N 1
ATOM 787 C CA . ALA A 1 94 ? 5.844 -2.786 -3.963 1.00 97.81 94 ALA A CA 1
ATOM 788 C C . ALA A 1 94 ? 4.531 -3.246 -3.331 1.00 97.81 94 ALA A C 1
ATOM 790 O O . ALA A 1 94 ? 4.299 -3.030 -2.138 1.00 97.81 94 ALA A O 1
ATOM 791 N N . ALA A 1 95 ? 3.674 -3.896 -4.107 1.00 98.06 95 ALA A N 1
ATOM 792 C CA . ALA A 1 95 ? 2.451 -4.486 -3.600 1.00 98.06 95 ALA A CA 1
ATOM 793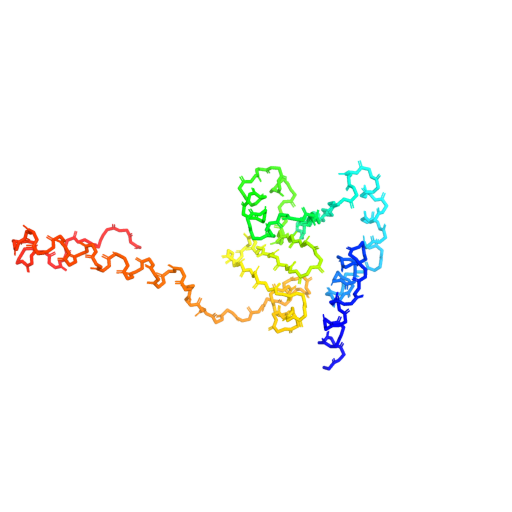 C C . ALA A 1 95 ? 2.163 -5.851 -4.221 1.00 98.06 95 ALA A C 1
ATOM 795 O O . ALA A 1 95 ? 2.587 -6.152 -5.331 1.00 98.06 95 ALA A O 1
ATOM 796 N N . ILE A 1 96 ? 1.436 -6.678 -3.475 1.00 98.00 96 ILE A N 1
ATOM 797 C CA . ILE A 1 96 ? 1.007 -8.015 -3.882 1.00 98.00 96 ILE A CA 1
ATOM 798 C C . ILE A 1 96 ? -0.485 -8.129 -3.596 1.00 98.00 96 ILE A C 1
ATOM 800 O O . ILE A 1 96 ? -0.907 -7.946 -2.451 1.00 98.00 96 ILE A O 1
ATOM 804 N N . ASP A 1 97 ? -1.274 -8.440 -4.620 1.00 97.00 97 ASP A N 1
ATOM 805 C CA . ASP A 1 97 ? -2.663 -8.863 -4.485 1.00 97.00 97 ASP A CA 1
ATOM 806 C C . ASP A 1 97 ? -2.698 -10.374 -4.233 1.00 97.00 97 ASP A C 1
ATOM 808 O O . ASP A 1 97 ? -2.523 -11.184 -5.139 1.00 97.00 97 ASP A O 1
ATOM 812 N N . THR A 1 98 ? -2.972 -10.770 -2.993 1.00 94.88 98 THR A N 1
ATOM 813 C CA . THR A 1 98 ? -2.932 -12.180 -2.571 1.00 94.88 98 THR A CA 1
ATOM 814 C C . THR A 1 98 ? -4.078 -13.027 -3.122 1.00 94.88 98 THR A C 1
ATOM 816 O O . THR A 1 98 ? -4.047 -14.249 -2.995 1.00 94.88 98 THR A O 1
ATOM 819 N N . LYS A 1 99 ? -5.122 -12.408 -3.689 1.00 93.25 99 LYS A N 1
ATOM 820 C CA . LYS A 1 99 ? -6.250 -13.132 -4.293 1.00 93.25 99 LYS A CA 1
ATOM 821 C C . LYS A 1 99 ? -6.075 -13.276 -5.802 1.00 93.25 99 LYS A C 1
ATOM 823 O O . LYS A 1 99 ? -6.517 -14.280 -6.348 1.00 93.25 99 LYS A O 1
ATOM 828 N N . ARG A 1 100 ? -5.508 -12.263 -6.466 1.00 90.00 100 ARG A N 1
ATOM 829 C CA . ARG A 1 100 ? -5.253 -12.271 -7.920 1.00 90.00 100 ARG A CA 1
ATOM 830 C C . ARG A 1 100 ? -3.872 -12.808 -8.288 1.00 90.00 100 ARG A C 1
ATOM 832 O O . ARG A 1 100 ? -3.649 -13.056 -9.461 1.00 90.00 100 ARG A O 1
ATOM 839 N N . ASP A 1 101 ? -2.997 -12.989 -7.300 1.00 89.88 101 ASP A N 1
ATOM 840 C CA . ASP A 1 101 ? -1.586 -13.344 -7.488 1.00 89.88 101 ASP A CA 1
ATOM 841 C C . ASP A 1 101 ? -0.852 -12.363 -8.421 1.00 89.88 101 ASP A C 1
ATOM 843 O O . ASP A 1 101 ? 0.021 -12.716 -9.206 1.00 89.88 101 ASP A O 1
ATOM 847 N N . GLU A 1 102 ? -1.243 -11.090 -8.336 1.00 93.25 102 GLU A N 1
ATOM 848 C CA . GLU A 1 102 ? -0.662 -9.998 -9.110 1.00 93.25 102 GLU A CA 1
ATOM 849 C C . GLU A 1 102 ? 0.292 -9.195 -8.232 1.00 93.25 102 GLU A C 1
ATOM 851 O O . GLU A 1 102 ? 0.058 -8.994 -7.035 1.00 93.25 102 GLU A O 1
ATOM 856 N N . THR A 1 103 ? 1.359 -8.690 -8.839 1.00 95.94 103 THR A N 1
ATOM 857 C CA . THR A 1 103 ? 2.332 -7.833 -8.168 1.00 95.94 103 THR A CA 1
ATOM 858 C C . THR A 1 103 ? 2.402 -6.473 -8.845 1.00 95.94 103 THR A C 1
ATOM 860 O O . THR A 1 103 ? 2.119 -6.326 -10.032 1.00 95.94 103 THR A O 1
ATOM 863 N N . LEU A 1 104 ? 2.760 -5.463 -8.064 1.00 96.69 104 LEU A N 1
ATOM 864 C CA . LEU A 1 104 ? 2.993 -4.104 -8.520 1.00 96.69 104 LEU A CA 1
ATOM 865 C C . LEU A 1 104 ? 4.332 -3.639 -7.960 1.00 96.69 104 LEU A C 1
ATOM 867 O O . LEU A 1 104 ? 4.569 -3.768 -6.762 1.00 96.69 104 LEU A O 1
ATOM 871 N N . ASP A 1 105 ? 5.170 -3.075 -8.819 1.00 96.38 105 ASP A N 1
ATOM 872 C CA . ASP A 1 105 ? 6.384 -2.350 -8.454 1.00 96.38 105 ASP A CA 1
ATOM 873 C C . ASP A 1 105 ? 6.383 -1.028 -9.218 1.00 96.38 105 ASP A C 1
ATOM 875 O O . ASP A 1 105 ? 6.365 -1.015 -10.449 1.00 96.38 105 ASP A O 1
ATOM 879 N N . THR A 1 106 ? 6.317 0.086 -8.494 1.00 95.06 106 THR A N 1
ATOM 880 C CA . THR A 1 106 ? 6.223 1.412 -9.107 1.00 95.06 106 THR A CA 1
ATOM 881 C C . THR A 1 106 ? 6.850 2.488 -8.224 1.00 95.06 106 THR A C 1
ATOM 883 O O . THR A 1 106 ? 6.697 2.461 -6.998 1.00 95.06 106 THR A O 1
ATOM 886 N N . PRO A 1 107 ? 7.486 3.516 -8.814 1.00 95.75 107 PRO A N 1
ATOM 887 C CA . PRO A 1 107 ? 7.695 4.787 -8.130 1.00 95.75 107 PRO A CA 1
ATOM 888 C C . PRO A 1 107 ? 6.360 5.351 -7.625 1.00 95.75 107 PRO A C 1
ATOM 890 O O . PRO A 1 107 ? 5.337 5.229 -8.308 1.00 95.75 107 PRO A O 1
ATOM 893 N N . LEU A 1 108 ? 6.363 6.006 -6.461 1.00 94.19 108 LEU A N 1
ATOM 894 C CA . LEU A 1 108 ? 5.153 6.620 -5.901 1.00 94.19 108 LEU A CA 1
ATOM 895 C C . LEU A 1 108 ? 4.575 7.699 -6.827 1.00 94.19 108 LEU A C 1
ATOM 897 O O . LEU A 1 108 ? 3.360 7.785 -6.983 1.00 94.19 108 LEU A O 1
ATOM 901 N N . GLU A 1 109 ? 5.437 8.446 -7.519 1.00 94.06 109 GLU A N 1
ATOM 902 C CA . GLU A 1 109 ? 5.060 9.464 -8.513 1.00 94.06 109 GLU A CA 1
ATOM 903 C C . GLU A 1 109 ? 4.251 8.901 -9.694 1.00 94.06 109 GLU A C 1
ATOM 905 O O . GLU A 1 109 ? 3.512 9.635 -10.352 1.00 94.06 109 GLU A O 1
ATOM 910 N N . LEU A 1 110 ? 4.376 7.599 -9.972 1.00 94.75 110 LEU A N 1
ATOM 911 C CA . LEU A 1 110 ? 3.681 6.916 -11.066 1.00 94.75 110 LEU A CA 1
ATOM 912 C C . LEU A 1 110 ? 2.524 6.036 -10.577 1.00 94.75 110 LEU A C 1
ATOM 914 O O . LEU A 1 110 ? 1.817 5.453 -11.394 1.00 94.75 110 LEU A O 1
ATOM 918 N N . LEU A 1 111 ? 2.260 5.991 -9.266 1.00 93.88 111 LEU A N 1
ATOM 919 C CA . LEU A 1 111 ? 1.213 5.155 -8.670 1.00 93.88 111 LEU A CA 1
ATOM 920 C C . LEU A 1 111 ? -0.179 5.413 -9.270 1.00 93.88 111 LEU A C 1
ATOM 922 O O . LEU A 1 111 ? -0.991 4.497 -9.384 1.00 93.88 111 LEU A O 1
ATOM 926 N N . TRP A 1 112 ? -0.455 6.650 -9.690 1.00 92.56 112 TRP A N 1
ATOM 927 C CA . TRP A 1 112 ? -1.713 7.032 -10.337 1.00 92.56 112 TRP A CA 1
ATOM 928 C C . TRP A 1 112 ? -1.974 6.303 -11.666 1.00 92.56 112 TRP A C 1
ATOM 930 O O . TRP A 1 112 ? -3.130 6.210 -12.070 1.00 92.56 112 TRP A O 1
ATOM 940 N N . GLN A 1 113 ? -0.941 5.772 -12.330 1.00 93.31 113 GLN A N 1
ATOM 941 C CA . GLN A 1 113 ? -1.083 4.964 -13.550 1.00 93.31 113 GLN A CA 1
ATOM 942 C C . GLN A 1 113 ? -1.585 3.543 -13.258 1.00 93.31 113 GLN A C 1
ATOM 944 O O . GLN A 1 113 ? -2.095 2.882 -14.155 1.00 93.31 113 GLN A O 1
ATOM 949 N N . HIS A 1 114 ? -1.484 3.102 -12.002 1.00 93.81 114 HIS A N 1
ATOM 950 C CA . HIS A 1 114 ? -1.866 1.769 -11.524 1.00 93.81 114 HIS A CA 1
ATOM 951 C C . HIS A 1 114 ? -3.044 1.848 -10.543 1.00 93.81 114 HIS A C 1
ATOM 953 O O . HIS A 1 114 ? -3.120 1.124 -9.548 1.00 93.81 114 HIS A O 1
ATOM 959 N N . ALA A 1 115 ? -3.949 2.799 -10.777 1.00 90.88 115 ALA A N 1
ATOM 960 C CA . ALA A 1 115 ? -5.058 3.093 -9.876 1.00 90.88 115 ALA A CA 1
ATOM 961 C C . ALA A 1 115 ? -6.093 1.954 -9.775 1.00 90.88 115 ALA A C 1
ATOM 963 O O . ALA A 1 115 ? -6.854 1.852 -8.812 1.00 90.88 115 ALA A O 1
ATOM 964 N N . ASP A 1 116 ? -6.134 1.093 -10.783 1.00 92.06 116 ASP A N 1
ATOM 965 C CA . ASP A 1 116 ? -6.956 -0.106 -10.846 1.00 92.06 116 ASP A CA 1
ATOM 966 C C . ASP A 1 116 ? -6.467 -1.210 -9.895 1.00 92.06 116 ASP A C 1
ATOM 968 O O . ASP A 1 116 ? -7.298 -1.918 -9.325 1.00 92.06 116 ASP A O 1
ATOM 972 N N . PHE A 1 117 ? -5.160 -1.303 -9.626 1.00 94.00 117 PHE A N 1
ATOM 973 C CA . PHE A 1 117 ? -4.575 -2.351 -8.779 1.00 94.00 117 PHE A CA 1
ATOM 974 C C . PHE A 1 117 ? -5.258 -2.462 -7.403 1.00 94.00 117 PHE A C 1
ATOM 976 O O . PHE A 1 117 ? -5.553 -3.558 -6.929 1.00 94.00 117 PHE A O 1
ATOM 983 N N . PHE A 1 118 ? -5.600 -1.329 -6.776 1.00 94.69 118 PHE A N 1
ATOM 984 C CA . PHE A 1 118 ? -6.267 -1.302 -5.465 1.00 94.69 118 PHE A CA 1
ATOM 985 C C . PHE A 1 118 ? -7.789 -1.090 -5.531 1.00 94.69 118 PHE A C 1
ATOM 987 O O . PHE A 1 118 ? -8.449 -1.035 -4.485 1.00 94.69 118 PHE A O 1
ATOM 994 N N . MET A 1 119 ? -8.393 -1.036 -6.726 1.00 92.62 119 MET A N 1
ATOM 995 C CA . MET A 1 119 ? -9.854 -0.961 -6.872 1.00 92.62 119 MET A CA 1
ATOM 996 C C . MET A 1 119 ? -10.630 -2.056 -6.127 1.00 92.62 119 MET A C 1
ATOM 998 O O . MET A 1 119 ? -11.706 -1.717 -5.616 1.00 92.62 119 MET A O 1
ATOM 1002 N N . PRO A 1 120 ? -10.125 -3.300 -5.947 1.00 93.25 120 PRO A N 1
ATOM 1003 C CA . PRO A 1 120 ? -10.826 -4.311 -5.158 1.00 93.25 120 PRO A CA 1
ATOM 1004 C C . PRO A 1 120 ? -11.223 -3.857 -3.742 1.00 93.25 120 PRO A C 1
ATOM 1006 O O . PRO A 1 120 ? -12.189 -4.379 -3.185 1.00 93.25 120 PRO A O 1
ATOM 1009 N N . TRP A 1 121 ? -10.554 -2.857 -3.149 1.00 93.38 121 TRP A N 1
ATOM 1010 C CA . TRP A 1 121 ? -10.990 -2.271 -1.873 1.00 93.38 121 TRP A CA 1
ATOM 1011 C C . TRP A 1 121 ? -12.332 -1.539 -1.931 1.00 93.38 121 TRP A C 1
ATOM 1013 O O . TRP A 1 121 ? -13.049 -1.528 -0.927 1.00 93.38 121 TRP A O 1
ATOM 1023 N N . THR A 1 122 ? -12.678 -0.972 -3.086 1.00 88.31 122 THR A N 1
ATOM 1024 C CA . THR A 1 122 ? -13.941 -0.255 -3.337 1.00 88.31 122 THR A CA 1
ATOM 1025 C C . THR A 1 122 ? -15.089 -1.197 -3.723 1.00 88.31 122 THR A C 1
ATOM 1027 O O . THR A 1 122 ? -16.202 -0.754 -3.991 1.00 88.31 122 THR A O 1
ATOM 1030 N N . GLY A 1 123 ? -14.836 -2.512 -3.766 1.00 80.31 123 GLY A N 1
ATOM 1031 C CA . GLY A 1 123 ? -15.807 -3.509 -4.225 1.00 80.31 123 GLY A CA 1
ATOM 1032 C C . GLY A 1 123 ? -15.942 -3.591 -5.748 1.00 80.31 123 GLY A C 1
ATOM 1033 O O . GLY A 1 123 ? -16.802 -4.317 -6.239 1.00 80.31 123 GLY A O 1
ATOM 1034 N N . ARG A 1 124 ? -15.095 -2.873 -6.495 1.00 74.00 124 ARG A N 1
ATOM 1035 C CA . ARG A 1 124 ? -14.982 -2.955 -7.954 1.00 74.00 124 ARG A CA 1
ATOM 1036 C C . ARG A 1 124 ? -13.754 -3.799 -8.278 1.00 74.00 124 ARG A C 1
ATOM 1038 O O . ARG A 1 124 ? -12.643 -3.399 -7.950 1.00 74.00 124 ARG A O 1
ATOM 1045 N N . GLU A 1 125 ? -13.928 -4.977 -8.866 1.00 70.50 125 GLU A N 1
ATOM 1046 C CA . GLU A 1 125 ? -12.779 -5.727 -9.386 1.00 70.50 125 GLU A CA 1
ATOM 1047 C C . GLU A 1 125 ? -12.451 -5.209 -10.801 1.00 70.50 125 GLU A C 1
ATOM 1049 O O . GLU A 1 125 ? -13.366 -5.103 -11.622 1.00 70.50 125 GLU A O 1
ATOM 1054 N N . PRO A 1 126 ? -11.187 -4.846 -11.098 1.00 62.75 126 PRO A N 1
ATOM 1055 C CA . PRO A 1 126 ? -10.770 -4.503 -12.456 1.00 62.75 126 PRO A CA 1
ATOM 1056 C C . PRO A 1 126 ? -11.083 -5.648 -13.413 1.00 62.75 126 PRO A C 1
ATOM 1058 O O . PRO A 1 126 ? -10.827 -6.806 -13.069 1.00 62.75 126 PRO A O 1
ATOM 1061 N N . TYR A 1 127 ? -11.573 -5.324 -14.612 1.00 56.53 127 TYR A N 1
ATOM 1062 C CA . TYR A 1 127 ? -11.686 -6.289 -15.702 1.00 56.53 127 TYR A CA 1
ATOM 1063 C C . TYR A 1 127 ? -10.296 -6.885 -15.965 1.00 56.53 127 TYR A C 1
ATOM 1065 O O . TYR A 1 127 ? -9.362 -6.152 -16.285 1.00 56.53 127 TYR A O 1
ATOM 1073 N N . GLN A 1 128 ? -10.141 -8.195 -15.767 1.00 54.78 128 GLN A N 1
ATOM 1074 C CA . GLN A 1 128 ? -8.877 -8.887 -16.004 1.00 54.78 128 GLN A CA 1
ATOM 1075 C C . GLN A 1 128 ? -8.629 -8.957 -17.512 1.00 54.78 128 GLN A C 1
ATOM 1077 O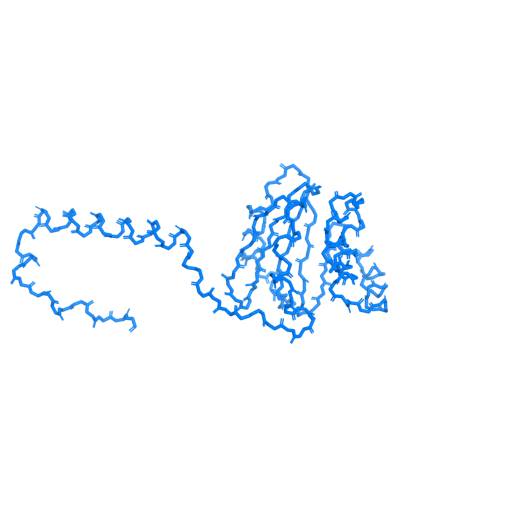 O . GLN A 1 128 ? -9.132 -9.842 -18.199 1.00 54.78 128 GLN A O 1
ATOM 1082 N N . ILE A 1 129 ? -7.854 -8.012 -18.042 1.00 51.31 129 ILE A N 1
ATOM 1083 C CA . ILE A 1 129 ? -7.103 -8.269 -19.267 1.00 51.31 129 ILE A CA 1
ATOM 1084 C C . ILE A 1 129 ? -5.895 -9.066 -18.798 1.00 51.31 129 ILE A C 1
ATOM 1086 O O . ILE A 1 129 ? -5.057 -8.531 -18.078 1.00 51.31 129 ILE A O 1
ATOM 1090 N N . HIS A 1 130 ? -5.849 -10.355 -19.129 1.00 43.22 130 HIS A N 1
ATOM 1091 C CA . HIS A 1 130 ? -4.677 -11.185 -18.881 1.00 43.22 130 HIS A CA 1
ATOM 1092 C C . HIS A 1 130 ? -3.478 -10.548 -19.591 1.00 43.22 130 HIS A C 1
ATOM 1094 O O . HIS A 1 130 ? -3.311 -10.690 -20.799 1.00 43.22 130 HIS A O 1
ATOM 1100 N N . HIS A 1 131 ? -2.678 -9.790 -18.848 1.00 49.00 131 HIS A N 1
ATOM 1101 C CA . HIS A 1 131 ? -1.359 -9.381 -19.287 1.00 49.00 131 HIS A CA 1
ATOM 1102 C C . HIS A 1 131 ? -0.447 -10.545 -18.918 1.00 49.00 131 HIS A C 1
ATOM 1104 O O . HIS A 1 131 ? -0.239 -10.805 -17.733 1.00 49.00 131 HIS A O 1
ATOM 1110 N N . GLU A 1 132 ? 0.026 -11.296 -19.913 1.00 47.12 132 GLU A N 1
ATOM 1111 C CA . GLU A 1 132 ? 1.030 -12.332 -19.673 1.00 47.12 132 GLU A CA 1
ATOM 1112 C C . GLU A 1 132 ? 2.205 -11.697 -18.921 1.00 47.12 132 GLU A C 1
ATOM 1114 O O . GLU A 1 132 ? 2.755 -10.667 -19.333 1.00 47.12 132 GLU A O 1
ATOM 1119 N N . ASN A 1 133 ? 2.536 -12.266 -17.763 1.00 57.56 133 ASN A N 1
ATOM 1120 C CA . ASN A 1 133 ? 3.611 -11.771 -16.924 1.00 57.56 133 ASN A CA 1
ATOM 1121 C C . ASN A 1 133 ? 4.921 -11.851 -17.733 1.00 57.56 133 ASN A C 1
ATOM 1123 O O . ASN A 1 133 ? 5.241 -12.913 -18.271 1.00 57.56 133 ASN A O 1
ATOM 1127 N N . PRO A 1 134 ? 5.733 -10.783 -17.810 1.00 55.66 134 PRO A N 1
ATOM 1128 C CA . PRO A 1 134 ? 7.030 -10.830 -18.488 1.00 55.66 134 PRO A CA 1
ATOM 1129 C C . PRO A 1 134 ? 7.957 -11.939 -17.959 1.00 55.66 134 PRO A C 1
ATOM 1131 O O . PRO A 1 134 ? 8.864 -12.387 -18.663 1.00 55.66 134 PRO A O 1
ATOM 1134 N N . ALA A 1 135 ? 7.751 -12.379 -16.714 1.00 53.66 135 ALA A N 1
ATOM 1135 C CA . ALA A 1 135 ? 8.443 -13.528 -16.142 1.00 53.66 135 ALA A CA 1
ATOM 1136 C C . ALA A 1 135 ? 7.999 -14.862 -16.767 1.00 53.66 135 ALA A C 1
ATOM 1138 O O . ALA A 1 135 ? 8.854 -15.722 -16.978 1.00 53.66 135 ALA A O 1
ATOM 1139 N N . ASP A 1 136 ? 6.721 -15.007 -17.124 1.00 57.47 136 ASP A N 1
ATOM 1140 C CA . ASP A 1 136 ? 6.170 -16.209 -17.761 1.00 57.47 136 ASP A CA 1
ATOM 1141 C C . ASP A 1 136 ? 6.666 -16.330 -19.205 1.00 57.47 136 ASP A C 1
ATOM 1143 O O . ASP A 1 136 ? 7.087 -17.408 -19.617 1.00 57.47 136 ASP A O 1
ATOM 1147 N N . VAL A 1 137 ? 6.765 -15.208 -19.931 1.00 61.34 137 VAL A N 1
ATOM 1148 C CA . VAL A 1 137 ? 7.410 -15.154 -21.259 1.00 61.34 137 VAL A CA 1
ATOM 1149 C C . VAL A 1 137 ? 8.875 -15.589 -21.164 1.00 61.34 137 VAL A C 1
ATOM 1151 O O . VAL A 1 137 ? 9.316 -16.470 -21.898 1.00 61.34 137 VAL A O 1
ATOM 1154 N N . LYS A 1 138 ? 9.630 -15.051 -20.195 1.00 63.56 138 LYS A N 1
ATOM 1155 C CA . LYS A 1 138 ? 11.033 -15.446 -19.972 1.00 63.56 138 LYS A CA 1
ATOM 1156 C C . LYS A 1 138 ? 11.185 -16.903 -19.532 1.00 63.56 138 LYS A C 1
ATOM 1158 O O . LYS A 1 138 ? 12.221 -17.515 -19.797 1.00 63.56 138 LYS A O 1
ATOM 1163 N N . ALA A 1 139 ? 10.207 -17.458 -18.820 1.00 64.38 139 ALA A N 1
ATOM 1164 C CA . ALA A 1 139 ? 10.198 -18.865 -18.440 1.00 64.38 139 ALA A CA 1
ATOM 1165 C C . ALA A 1 139 ? 9.899 -19.761 -19.651 1.00 64.38 139 ALA A C 1
ATOM 1167 O O . ALA A 1 139 ? 10.613 -20.742 -19.856 1.00 64.38 139 ALA A O 1
ATOM 1168 N N . ALA A 1 140 ? 8.932 -19.383 -20.491 1.00 69.12 140 ALA A N 1
ATOM 1169 C CA . ALA A 1 140 ? 8.610 -20.068 -21.740 1.00 69.12 140 ALA A CA 1
ATOM 1170 C C . ALA A 1 140 ? 9.795 -20.056 -22.722 1.00 69.12 140 ALA A C 1
ATOM 1172 O O . ALA A 1 140 ? 10.144 -21.100 -23.267 1.00 69.12 140 ALA A O 1
ATOM 1173 N N . GLU A 1 141 ? 10.493 -18.925 -22.870 1.00 64.75 141 GLU A N 1
ATOM 1174 C CA . GLU A 1 141 ? 11.723 -18.822 -23.672 1.00 64.75 141 GLU A CA 1
ATOM 1175 C C . GLU A 1 141 ? 12.828 -19.759 -23.159 1.00 64.75 141 GLU A C 1
ATOM 1177 O O . GLU A 1 141 ? 13.511 -20.426 -23.940 1.00 64.75 141 GLU A O 1
ATOM 1182 N N . LYS A 1 142 ? 12.998 -19.851 -21.833 1.00 65.06 142 LYS A N 1
ATOM 1183 C CA . LYS A 1 142 ? 13.961 -20.781 -21.225 1.00 65.06 142 LYS A CA 1
ATOM 1184 C C . LYS A 1 142 ? 13.561 -22.241 -21.433 1.00 65.06 142 LYS A C 1
ATOM 1186 O O . LYS A 1 142 ? 14.440 -23.057 -21.692 1.00 65.06 142 LYS A O 1
ATOM 1191 N N . MET A 1 143 ? 12.273 -22.576 -21.343 1.00 68.69 143 MET A N 1
ATOM 1192 C CA . MET A 1 143 ? 11.779 -23.933 -21.602 1.00 68.69 143 MET A CA 1
ATOM 1193 C C . MET A 1 143 ? 11.929 -24.328 -23.075 1.00 68.69 143 MET A C 1
ATOM 1195 O O . MET A 1 143 ? 12.368 -25.442 -23.350 1.00 68.69 143 MET A O 1
ATOM 1199 N N . ALA A 1 144 ? 11.655 -23.413 -24.009 1.00 71.19 144 ALA A N 1
ATOM 1200 C CA . ALA A 1 144 ? 11.865 -23.634 -25.439 1.00 71.19 144 ALA A CA 1
ATOM 1201 C C . ALA A 1 144 ? 13.341 -23.923 -25.754 1.00 71.19 144 ALA A C 1
ATOM 1203 O O . ALA A 1 144 ? 13.654 -24.880 -26.456 1.00 71.19 144 ALA A O 1
ATOM 1204 N N . LYS A 1 145 ? 14.265 -23.174 -25.140 1.00 71.31 145 LYS A N 1
ATOM 1205 C CA . LYS A 1 145 ? 15.702 -23.429 -25.291 1.00 71.31 145 LYS A CA 1
ATOM 1206 C C . LYS A 1 145 ? 16.126 -24.801 -24.745 1.00 71.31 145 LYS A C 1
ATOM 1208 O O . LYS A 1 145 ? 16.947 -25.474 -25.358 1.00 71.31 145 LYS A O 1
ATOM 1213 N N . ILE A 1 146 ? 15.563 -25.227 -23.611 1.00 73.00 146 ILE A N 1
ATOM 1214 C CA . ILE A 1 146 ? 15.821 -26.561 -23.044 1.00 73.00 146 ILE A CA 1
ATOM 1215 C C . ILE A 1 146 ? 15.291 -27.658 -23.979 1.00 73.00 146 ILE A C 1
ATOM 1217 O O . ILE A 1 146 ? 15.964 -28.666 -24.171 1.00 73.00 146 ILE A O 1
ATOM 1221 N N . TYR A 1 147 ? 14.120 -27.458 -24.591 1.00 66.94 147 TYR A N 1
ATOM 1222 C CA . TYR A 1 147 ? 13.573 -28.377 -25.591 1.00 66.94 147 TYR A CA 1
ATOM 1223 C C . TYR A 1 147 ? 14.504 -28.519 -26.803 1.00 66.94 147 TYR A C 1
ATOM 1225 O O . TYR A 1 147 ? 14.854 -29.642 -27.167 1.00 66.94 147 TYR A O 1
ATOM 1233 N N . ASP A 1 148 ? 14.975 -27.404 -27.367 1.00 72.06 148 ASP A N 1
ATOM 1234 C CA . ASP A 1 148 ? 15.901 -27.414 -28.505 1.00 72.06 148 ASP A CA 1
ATOM 1235 C C . ASP A 1 148 ? 17.213 -28.145 -28.171 1.00 72.06 148 ASP A C 1
ATOM 1237 O O . ASP A 1 148 ? 17.712 -28.937 -28.972 1.00 72.06 148 ASP A O 1
ATOM 1241 N N . GLU A 1 149 ? 17.754 -27.933 -26.967 1.00 73.94 149 GLU A N 1
ATOM 1242 C CA . GLU A 1 149 ? 18.964 -28.616 -26.494 1.00 73.94 149 GLU A CA 1
ATOM 1243 C C . GLU A 1 149 ? 18.739 -30.128 -26.285 1.00 73.94 149 GLU A C 1
ATOM 1245 O O . GLU A 1 149 ? 19.604 -30.933 -26.637 1.00 73.94 149 GLU A O 1
ATOM 1250 N N . ILE A 1 150 ? 17.571 -30.544 -25.781 1.00 66.19 150 ILE A N 1
ATOM 1251 C CA . ILE A 1 150 ? 17.216 -31.963 -25.601 1.00 66.19 150 ILE A CA 1
ATOM 1252 C C . ILE A 1 150 ? 17.040 -32.668 -26.955 1.00 66.19 150 ILE A C 1
ATOM 1254 O O . ILE A 1 150 ? 17.561 -33.771 -27.145 1.00 66.19 150 ILE A O 1
ATOM 1258 N N . VAL A 1 151 ? 16.356 -32.031 -27.911 1.00 67.62 151 VAL A N 1
ATOM 1259 C CA . VAL A 1 151 ? 16.156 -32.563 -29.271 1.00 67.62 151 VAL A CA 1
ATOM 1260 C C . VAL A 1 151 ? 17.483 -32.654 -30.031 1.00 67.62 151 VAL A C 1
ATOM 1262 O O . VAL A 1 151 ? 17.723 -33.638 -30.731 1.00 67.62 151 VAL A O 1
ATOM 1265 N N . ALA A 1 152 ? 18.380 -31.677 -29.861 1.00 68.62 152 ALA A N 1
ATOM 1266 C CA . ALA A 1 152 ? 19.697 -31.682 -30.496 1.00 68.62 152 ALA A CA 1
ATOM 1267 C C . ALA A 1 152 ? 20.606 -32.822 -29.999 1.00 68.62 152 ALA A C 1
ATOM 1269 O O . ALA A 1 152 ? 21.398 -33.360 -30.774 1.00 68.62 152 ALA A O 1
ATOM 1270 N N . VAL A 1 153 ? 20.500 -33.197 -28.720 1.00 66.44 153 VAL A N 1
ATOM 1271 C CA . VAL A 1 153 ? 21.319 -34.262 -28.112 1.00 66.44 153 VAL A CA 1
ATOM 1272 C C . VAL A 1 153 ? 20.712 -35.653 -28.326 1.00 66.44 153 VAL A C 1
ATOM 1274 O O . VAL A 1 153 ? 21.445 -36.643 -28.330 1.00 66.44 153 VAL A O 1
ATOM 1277 N N . ASN A 1 154 ? 19.400 -35.753 -28.556 1.00 58.25 154 ASN A N 1
ATOM 1278 C CA . ASN A 1 154 ? 18.730 -37.024 -28.821 1.00 58.25 154 ASN A CA 1
ATOM 1279 C C . ASN A 1 154 ? 17.770 -36.929 -30.028 1.00 58.25 154 ASN A C 1
ATOM 1281 O O . ASN A 1 154 ? 16.561 -36.764 -29.850 1.00 58.25 154 ASN A O 1
ATOM 1285 N N . PRO A 1 155 ? 18.284 -37.100 -31.263 1.00 60.69 155 PRO A N 1
ATOM 1286 C CA . PRO A 1 155 ? 17.500 -36.963 -32.495 1.00 60.69 155 PRO A CA 1
ATOM 1287 C C . PRO A 1 155 ? 16.344 -37.967 -32.637 1.00 60.69 155 PRO A C 1
ATOM 1289 O O . PRO A 1 155 ? 15.467 -37.773 -33.477 1.00 60.69 155 PRO A O 1
ATOM 1292 N N . LEU A 1 156 ? 16.336 -39.041 -31.836 1.00 56.81 156 LEU A N 1
ATOM 1293 C CA . LEU A 1 156 ? 15.254 -40.032 -31.796 1.00 56.81 156 LEU A CA 1
ATOM 1294 C C . LEU A 1 156 ? 13.979 -39.480 -31.132 1.00 56.81 156 LEU A C 1
ATOM 1296 O O . LEU A 1 156 ? 12.888 -39.901 -31.503 1.00 56.81 156 LEU A O 1
ATOM 1300 N N . LEU A 1 157 ? 14.087 -38.481 -30.241 1.00 55.34 157 LEU A N 1
ATOM 1301 C CA . LEU A 1 157 ? 12.929 -37.809 -29.620 1.00 55.34 157 LEU A CA 1
ATOM 1302 C C . LEU A 1 157 ? 12.107 -36.975 -30.616 1.00 55.34 157 LEU A C 1
ATOM 1304 O O . LEU A 1 157 ? 10.955 -36.658 -30.348 1.00 55.34 157 LEU A O 1
ATOM 1308 N N . ALA A 1 158 ? 12.685 -36.611 -31.764 1.00 54.56 158 ALA A N 1
ATOM 1309 C CA . ALA A 1 158 ? 11.969 -35.893 -32.818 1.00 54.56 158 ALA A CA 1
ATOM 1310 C C . ALA A 1 158 ? 11.124 -36.820 -33.711 1.00 54.56 158 ALA A C 1
ATOM 1312 O O . ALA A 1 158 ? 10.280 -36.329 -34.461 1.00 54.56 158 ALA A O 1
ATOM 1313 N N . GLN A 1 159 ? 11.372 -38.136 -33.679 1.00 55.28 159 GLN A N 1
ATOM 1314 C CA . GLN A 1 159 ? 10.720 -39.109 -34.566 1.00 55.28 159 GLN A CA 1
ATOM 1315 C C . GLN A 1 159 ? 9.720 -40.020 -33.849 1.00 55.28 159 GLN A C 1
ATOM 1317 O O . GLN A 1 159 ? 8.794 -40.503 -34.498 1.00 55.28 159 GLN A O 1
ATOM 1322 N N . GLU A 1 160 ? 9.840 -40.205 -32.534 1.00 51.44 160 GLU A N 1
ATOM 1323 C CA . GLU A 1 160 ? 8.878 -40.973 -31.743 1.00 51.44 160 GLU A CA 1
ATOM 1324 C C . GLU A 1 160 ? 8.229 -40.066 -30.684 1.00 51.44 160 GLU A C 1
ATOM 1326 O O . GLU A 1 160 ? 8.877 -39.608 -29.749 1.00 51.44 160 GLU A O 1
ATOM 1331 N N . ASP A 1 161 ? 6.928 -39.819 -30.867 1.00 52.25 161 ASP A N 1
ATOM 1332 C CA . ASP A 1 161 ? 5.984 -39.193 -29.932 1.00 52.25 161 ASP A CA 1
ATOM 1333 C C . ASP A 1 161 ? 5.936 -37.658 -29.793 1.00 52.25 161 ASP A C 1
ATOM 1335 O O . ASP A 1 161 ? 6.052 -37.087 -28.709 1.00 52.25 161 ASP A O 1
ATOM 1339 N N . ALA A 1 162 ? 5.457 -36.998 -30.854 1.00 51.00 162 ALA A N 1
ATOM 1340 C CA . ALA A 1 162 ? 4.778 -35.695 -30.761 1.00 51.00 162 ALA A CA 1
ATOM 1341 C C . ALA A 1 162 ? 3.438 -35.733 -29.970 1.00 51.00 162 ALA A C 1
ATOM 1343 O O . ALA A 1 162 ? 2.739 -34.723 -29.878 1.00 51.00 162 ALA A O 1
ATOM 1344 N N . HIS A 1 163 ? 3.048 -36.885 -29.405 1.00 49.66 163 HIS A N 1
ATOM 1345 C CA . HIS A 1 163 ? 1.753 -37.088 -28.743 1.00 49.66 163 HIS A CA 1
ATOM 1346 C C . HIS A 1 163 ? 1.807 -37.642 -27.308 1.00 49.66 163 HIS A C 1
ATOM 1348 O O . HIS A 1 163 ? 0.749 -37.767 -26.693 1.00 49.66 163 HIS A O 1
ATOM 1354 N N . ALA A 1 164 ? 2.979 -37.915 -26.721 1.00 49.47 164 ALA A N 1
ATOM 1355 C CA . ALA A 1 164 ? 3.049 -38.583 -25.411 1.00 49.47 164 ALA A CA 1
ATOM 1356 C C . ALA A 1 164 ? 3.285 -37.672 -24.190 1.00 49.47 164 ALA A C 1
ATOM 1358 O O . ALA A 1 164 ? 3.391 -38.188 -23.079 1.00 49.47 164 ALA A O 1
ATOM 1359 N N . LEU A 1 165 ? 3.331 -36.341 -24.333 1.00 49.50 165 LEU A N 1
ATOM 1360 C CA . LEU A 1 165 ? 3.572 -35.445 -23.188 1.00 49.50 165 LEU A CA 1
ATOM 1361 C C . LEU A 1 165 ? 2.471 -34.405 -22.932 1.00 49.50 165 LEU A C 1
ATOM 1363 O O . LEU A 1 165 ? 2.739 -33.312 -22.452 1.00 49.50 165 LEU A O 1
ATOM 1367 N N . ASN A 1 166 ? 1.214 -34.774 -23.185 1.00 48.53 166 ASN A N 1
ATOM 1368 C CA . ASN A 1 166 ? 0.063 -34.130 -22.548 1.00 48.53 166 ASN A CA 1
ATOM 1369 C C . ASN A 1 166 ? -0.373 -34.964 -21.342 1.00 48.53 166 ASN A C 1
ATOM 1371 O O . ASN A 1 166 ? -1.357 -35.697 -21.409 1.00 48.53 166 ASN A O 1
ATOM 1375 N N . VAL A 1 167 ? 0.355 -34.866 -20.230 1.00 49.16 167 VAL A N 1
ATOM 1376 C CA . VAL A 1 167 ? -0.179 -35.281 -18.929 1.00 49.16 167 VAL A CA 1
ATOM 1377 C C . VAL A 1 167 ? 0.172 -34.205 -17.900 1.00 49.16 167 VAL A C 1
ATOM 1379 O O . VAL A 1 167 ? 1.311 -34.098 -17.455 1.00 49.16 167 VAL A O 1
ATOM 1382 N N . PHE A 1 168 ? -0.878 -33.451 -17.554 1.00 45.03 168 PHE A N 1
ATOM 1383 C CA . PHE A 1 168 ? -1.007 -32.354 -16.585 1.00 45.03 168 PHE A CA 1
ATOM 1384 C C . PHE A 1 168 ? -0.735 -30.927 -17.087 1.00 45.03 168 PHE A C 1
ATOM 1386 O O . PHE A 1 168 ? 0.213 -30.268 -16.666 1.00 45.03 168 PHE A O 1
ATOM 1393 N N . LEU A 1 169 ? -1.679 -30.431 -17.892 1.00 35.59 169 LEU A N 1
ATOM 1394 C CA . LEU A 1 169 ? -2.251 -29.088 -17.737 1.00 35.59 169 LEU A CA 1
ATOM 1395 C C . LEU A 1 169 ? -3.758 -29.237 -17.495 1.00 35.59 169 LEU A C 1
ATOM 1397 O O . LEU A 1 169 ? -4.351 -30.137 -18.135 1.00 35.59 169 LEU A O 1
#

Radius of gyration: 21.1 Å; chains: 1; bounding box: 37×55×55 Å

pLDDT: mean 82.32, std 16.71, range [35.59, 98.06]

Sequence (169 aa):
MEFENRLKELADVPREEFIWELLRTYEFSKSVITRVRNSQLKKGENQVIIKQKLFFERIEGASPVHRAAELNAWKETHRHKPRFIIVTDGKSLAAIDTKRDETLDTPLELLWQHADFFMPWTGREPYQIHHENPADVKAAEKMAKIYDEIVAVNPLLAQEDAHALNVFL

Secondary structure (DSSP, 8-state):
-HHHHHHHHGGGS-TTTHHHHHHHHTT--HHHHHHHHHHHTTS-TTEEEETTTEEEEE-SSS-HHHHHHHHHH-HHHHTT--SEEEEE-SSEEEEEETTTTEEEEEEGGGGGGGTTTTGGGGT-PPP------HHHHHHHHHHHHHHHHHHHH-GGGGTS-TTS-----

Foldseek 3Di:
DVLLVLLLCLLVDDPLCSVVSVCVSLPNDPVLSVVQVVVCVPPDSAWGDDQQAETEGEDAPDDQQVVQVVLVPDPVNPPRPHQKYWYDPSQWIWMARPVVRDIDTGGSNCVSVVSQVRNVSNVDHPDDPPDPDVVNVVVVVVVVVVVVVVCVVPVVVVVPDPPDPPDDD